Protein AF-A0A840UNA9-F1 (afdb_monomer_lite)

Radius of gyration: 27.73 Å; chains: 1; bounding box: 109×40×44 Å

Foldseek 3Di:
DDDDDDDDDPCDDDPDPDDDDDDFDQQWWADPPPRDTHGHPDQADPVPRDGTDGSVVVVVVVVVQCVLQVPQQDDDDPPDDDDDDDDDDPVVVVVVCVVCRNSSHHDDDDDPDDPDDDD

Secondary structure (DSSP, 8-state):
---------------------TT--TTSEE-TTT--EE-TT--B-TTT-PBPEEHHHHHHHHHHHTHHHHSPPPPPPTTS---------HHHHHHHHHHHHHTT----------S----

pLDDT: mean 72.26, std 17.29, range [36.25, 92.88]

Organism: NCBI:txid1506996

Sequence (119 aa):
MGIFSWFRRKDGPAAGTGPAGDGSDPGLMYCPRCNGEYRAGIVSCATCGIGLISGADWQALRRGGNRRAVRGPAEITAEDTLMSLRRGQLKDIKYLKKLLAAEGIPSIIGGEGASSRTG

Structure (mmCIF, N/CA/C/O backbone):
data_AF-A0A840UNA9-F1
#
_entry.id   AF-A0A840UNA9-F1
#
loop_
_atom_site.group_PDB
_atom_site.id
_atom_site.type_symbol
_atom_site.label_atom_id
_atom_site.label_alt_id
_atom_site.label_comp_id
_atom_site.label_asym_id
_atom_site.label_entity_id
_atom_site.label_seq_id
_atom_site.pdbx_PDB_ins_code
_atom_site.Cartn_x
_atom_site.Cartn_y
_atom_site.Cartn_z
_atom_site.occupancy
_atom_site.B_iso_or_equiv
_atom_site.auth_seq_id
_atom_site.auth_comp_id
_atom_site.auth_asym_id
_atom_site.auth_atom_id
_atom_site.pdbx_PDB_model_num
ATOM 1 N N . MET A 1 1 ? -72.734 20.907 17.709 1.00 36.25 1 MET A N 1
ATOM 2 C CA . MET A 1 1 ? -72.215 19.567 18.076 1.00 36.25 1 MET A CA 1
ATOM 3 C C . MET A 1 1 ? -71.219 19.145 17.002 1.00 36.25 1 MET A C 1
ATOM 5 O O . MET A 1 1 ? -71.537 19.366 15.851 1.00 36.25 1 MET A O 1
ATOM 9 N N . GLY A 1 2 ? -70.033 18.585 17.206 1.00 42.88 2 GLY A N 1
ATOM 10 C CA . GLY A 1 2 ? -69.316 18.078 18.366 1.00 42.88 2 GLY A CA 1
ATOM 11 C C . GLY A 1 2 ? -68.110 17.289 17.814 1.00 42.88 2 GLY A C 1
ATOM 12 O O . GLY A 1 2 ? -68.314 16.289 17.150 1.00 42.88 2 GLY A O 1
ATOM 13 N N . ILE A 1 3 ? -66.902 17.833 18.004 1.00 54.44 3 ILE A N 1
ATOM 14 C CA . ILE A 1 3 ? -65.631 17.206 18.435 1.00 54.44 3 ILE A CA 1
ATOM 15 C C . ILE A 1 3 ? -65.214 15.750 18.075 1.00 54.44 3 ILE A C 1
ATOM 17 O O . ILE A 1 3 ? -65.976 14.801 18.195 1.00 54.44 3 ILE A O 1
ATOM 21 N N . PHE A 1 4 ? -63.881 15.646 17.889 1.00 42.38 4 PHE A N 1
ATOM 22 C CA . PHE A 1 4 ? -62.936 14.506 17.968 1.00 42.38 4 PHE A CA 1
ATOM 23 C C . PHE A 1 4 ? -62.661 13.734 16.663 1.00 42.38 4 PHE A C 1
ATOM 25 O O . PHE A 1 4 ? -63.465 12.946 16.195 1.00 42.38 4 PHE A O 1
ATOM 32 N N . SER A 1 5 ? -61.575 14.074 15.951 1.00 52.97 5 SER A N 1
ATOM 33 C CA . SER A 1 5 ? -60.176 13.639 16.175 1.00 52.97 5 SER A CA 1
ATOM 34 C C . SER A 1 5 ? -59.969 12.191 15.751 1.00 52.97 5 SER A C 1
ATOM 36 O O . SER A 1 5 ? -60.574 11.324 16.357 1.00 52.97 5 SER A O 1
ATOM 38 N N . TRP A 1 6 ? -59.110 11.959 14.745 1.00 62.34 6 TRP A N 1
ATOM 39 C CA . TRP A 1 6 ? -58.245 10.775 14.595 1.00 62.34 6 TRP A CA 1
ATOM 40 C C . TRP A 1 6 ? -57.491 10.819 13.252 1.00 62.34 6 TRP A C 1
ATOM 42 O O . TRP A 1 6 ? -57.790 10.073 12.330 1.00 62.34 6 TRP A O 1
ATOM 52 N N . PHE A 1 7 ? -56.467 11.669 13.118 1.00 53.38 7 PHE A N 1
ATOM 53 C CA . PHE A 1 7 ? -55.359 11.318 12.217 1.00 53.38 7 PHE A CA 1
ATOM 54 C C . PHE A 1 7 ? -54.030 11.925 12.675 1.00 53.38 7 PHE A C 1
ATOM 56 O O . PHE A 1 7 ? -53.505 12.895 12.143 1.00 53.38 7 PHE A O 1
ATOM 63 N N . ARG A 1 8 ? -53.540 11.332 13.765 1.00 58.66 8 ARG A N 1
ATOM 64 C CA . ARG A 1 8 ? -52.168 10.843 13.935 1.00 58.66 8 ARG A CA 1
ATOM 65 C C . ARG A 1 8 ? -51.073 11.663 13.238 1.00 58.66 8 ARG A C 1
ATOM 67 O O . ARG A 1 8 ? -50.650 11.377 12.121 1.00 58.66 8 ARG A O 1
ATOM 74 N N . ARG A 1 9 ? -50.546 12.611 14.013 1.00 57.75 9 ARG A N 1
ATOM 75 C CA . ARG A 1 9 ? -49.213 13.203 13.871 1.00 57.75 9 ARG A CA 1
ATOM 76 C C . ARG A 1 9 ? -48.185 12.070 13.722 1.00 57.75 9 ARG A C 1
ATOM 78 O O . ARG A 1 9 ? -48.044 11.244 14.622 1.00 57.75 9 ARG A O 1
ATOM 85 N N . LYS A 1 10 ? -47.529 11.978 12.564 1.00 51.66 10 LYS A N 1
ATOM 86 C CA . LYS A 1 10 ? -46.345 11.135 12.367 1.00 51.66 10 LYS A CA 1
ATOM 87 C C . LYS A 1 10 ? -45.143 12.065 12.401 1.00 51.66 10 LYS A C 1
ATOM 89 O O . LYS A 1 10 ? -44.679 12.516 11.360 1.00 51.66 10 LYS A O 1
ATOM 94 N N . ASP A 1 11 ? -44.688 12.363 13.612 1.00 57.25 11 ASP A N 1
ATOM 95 C CA . ASP A 1 11 ? -43.376 12.950 13.853 1.00 57.25 11 ASP A CA 1
ATOM 96 C C . ASP A 1 11 ? -42.330 11.909 13.414 1.00 57.25 11 ASP A C 1
ATOM 98 O O . ASP A 1 11 ? -41.940 11.015 14.164 1.00 57.25 11 ASP A O 1
ATOM 102 N N . GLY A 1 12 ? -41.972 11.937 12.129 1.00 50.41 12 GLY A N 1
ATOM 103 C CA . GLY A 1 12 ? -40.805 11.230 11.617 1.00 50.41 12 GLY A CA 1
ATOM 104 C C . GLY A 1 12 ? -39.554 11.983 12.069 1.00 50.41 12 GLY A C 1
ATOM 105 O O . GLY A 1 12 ? -39.529 13.209 11.938 1.00 50.41 12 GLY A O 1
ATOM 106 N N . PRO A 1 13 ? -38.533 11.304 12.620 1.00 48.44 13 PRO A N 1
ATOM 107 C CA . PRO A 1 13 ? -37.342 11.983 13.094 1.00 48.44 13 PRO A CA 1
ATOM 108 C C . PRO A 1 13 ? -36.642 12.643 11.909 1.00 48.44 13 PRO A C 1
ATOM 110 O O . PRO A 1 13 ? -36.424 12.018 10.869 1.00 48.44 13 PRO A O 1
ATOM 113 N N . ALA A 1 14 ? -36.328 13.924 12.091 1.00 44.94 14 ALA A N 1
ATOM 114 C CA . ALA A 1 14 ? -35.529 14.726 11.189 1.00 44.94 14 ALA A CA 1
ATOM 115 C C . ALA A 1 14 ? -34.271 13.948 10.786 1.00 44.94 14 ALA A C 1
ATOM 117 O O . ALA A 1 14 ? -33.423 13.636 11.625 1.00 44.94 14 ALA A O 1
ATOM 118 N N . ALA A 1 15 ? -34.165 13.625 9.496 1.00 43.81 15 ALA A N 1
ATOM 119 C CA . ALA A 1 15 ? -32.904 13.236 8.896 1.00 43.81 15 ALA A CA 1
ATOM 120 C C . ALA A 1 15 ? -31.956 14.424 9.081 1.00 43.81 15 ALA A C 1
ATOM 122 O O . ALA A 1 15 ? -32.130 15.473 8.462 1.00 43.81 15 ALA A O 1
ATOM 123 N N . GLY A 1 16 ? -31.031 14.275 10.028 1.00 41.91 16 GLY A N 1
ATOM 124 C CA . GLY A 1 16 ? -30.050 15.287 10.364 1.00 41.91 16 GLY A CA 1
ATOM 125 C C . GLY A 1 16 ? -29.290 15.712 9.117 1.00 41.91 16 GLY A C 1
ATOM 126 O O . GLY A 1 16 ? -28.633 14.908 8.461 1.00 41.91 16 GLY A O 1
ATOM 127 N N . THR A 1 17 ? -29.378 16.998 8.810 1.00 46.44 17 THR A N 1
ATOM 128 C CA . THR A 1 17 ? -28.434 17.707 7.957 1.00 46.44 17 THR A CA 1
ATOM 129 C C . THR A 1 17 ? -27.089 17.756 8.683 1.00 46.44 17 THR A C 1
ATOM 131 O O . THR A 1 17 ? -26.813 18.692 9.432 1.00 46.44 17 THR A O 1
ATOM 134 N N . GLY A 1 18 ? -26.279 16.710 8.517 1.00 45.31 18 GLY A N 1
ATOM 135 C CA . GLY A 1 18 ? -24.850 16.739 8.822 1.00 45.31 18 GLY A CA 1
ATOM 136 C C . GLY A 1 18 ? -24.078 17.340 7.641 1.00 45.31 18 GLY A C 1
ATOM 137 O O . GLY A 1 18 ? -24.466 17.111 6.492 1.00 45.31 18 GLY A O 1
ATOM 138 N N . PRO A 1 19 ? -23.024 18.138 7.880 1.00 43.88 19 PRO A N 1
ATOM 139 C CA . PRO A 1 19 ? -22.279 18.785 6.811 1.00 43.88 19 PRO A CA 1
ATOM 140 C C . PRO A 1 19 ? -21.506 17.749 5.989 1.00 43.88 19 PRO A C 1
ATOM 142 O O . PRO A 1 19 ? -20.957 16.784 6.518 1.00 43.88 19 PRO A O 1
ATOM 145 N N . ALA A 1 20 ? -21.468 17.979 4.679 1.00 49.56 20 ALA A N 1
ATOM 146 C CA . ALA A 1 20 ? -20.682 17.224 3.720 1.00 49.56 20 ALA A CA 1
ATOM 147 C C . ALA A 1 20 ? -19.194 17.222 4.118 1.00 49.56 20 ALA A C 1
ATOM 149 O O . ALA A 1 20 ? -18.515 18.241 4.019 1.00 49.56 20 ALA A O 1
ATOM 150 N N . GLY A 1 21 ? -18.697 16.070 4.561 1.00 49.50 21 GLY A N 1
ATOM 151 C CA . GLY A 1 21 ? -17.278 15.808 4.767 1.00 49.50 21 GLY A CA 1
ATOM 152 C C . GLY A 1 21 ? -16.986 14.373 4.359 1.00 49.50 21 GLY A C 1
ATOM 153 O O . GLY A 1 21 ? -17.359 13.454 5.075 1.00 49.50 21 GLY A O 1
ATOM 154 N N . ASP A 1 22 ? -16.407 14.188 3.174 1.00 52.72 22 ASP A N 1
ATOM 155 C CA . ASP A 1 22 ? -15.723 12.981 2.688 1.00 52.72 22 ASP A CA 1
ATOM 156 C C . ASP A 1 22 ? -16.203 11.619 3.251 1.00 52.72 22 ASP A C 1
ATOM 158 O O . ASP A 1 22 ? -15.430 10.813 3.761 1.00 52.72 22 ASP A O 1
ATOM 162 N N . GLY A 1 23 ? -17.507 11.354 3.122 1.00 56.56 23 GLY A N 1
ATOM 163 C CA . GLY A 1 23 ? -18.107 10.044 2.837 1.00 56.56 23 GLY A CA 1
ATOM 164 C C . GLY A 1 23 ? -17.927 8.868 3.807 1.00 56.56 23 GLY A C 1
ATOM 165 O O . GLY A 1 23 ? -18.206 7.743 3.398 1.00 56.56 23 GLY A O 1
ATOM 166 N N . SER A 1 24 ? -17.460 9.034 5.044 1.00 61.38 24 SER A N 1
ATOM 167 C CA . SER A 1 24 ? -17.470 7.933 6.027 1.00 61.38 24 SER A CA 1
ATOM 168 C C . SER A 1 24 ? -17.654 8.462 7.446 1.00 61.38 24 SER A C 1
ATOM 170 O O . SER A 1 24 ? -16.764 9.123 7.978 1.00 61.38 24 SER A O 1
ATOM 172 N N . ASP A 1 25 ? -18.792 8.147 8.068 1.00 72.06 25 ASP A N 1
ATOM 173 C CA . ASP A 1 25 ? -19.077 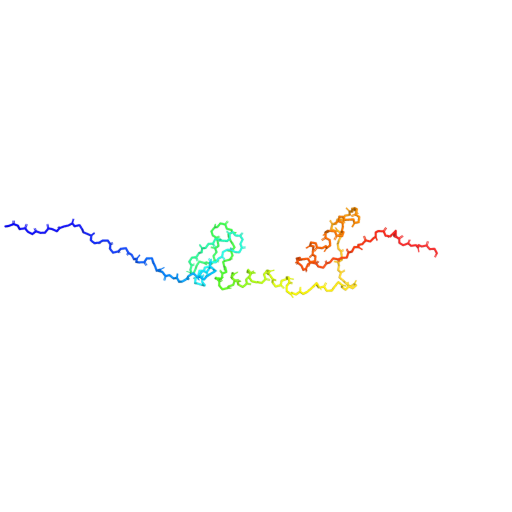8.496 9.460 1.00 72.06 25 ASP A CA 1
ATOM 174 C C . ASP A 1 25 ? -18.115 7.751 10.412 1.00 72.06 25 ASP A C 1
ATOM 176 O O . ASP A 1 25 ? -18.002 6.520 10.321 1.00 72.06 25 ASP A O 1
ATOM 180 N N . PRO A 1 26 ? -17.398 8.461 11.305 1.00 67.00 26 PRO A N 1
ATOM 181 C CA . PRO A 1 26 ? -16.415 7.861 12.208 1.00 67.00 26 PRO A CA 1
ATOM 182 C C . PRO A 1 26 ? -17.044 6.974 13.293 1.00 67.00 26 PRO A C 1
ATOM 184 O O . PRO A 1 26 ? -16.328 6.183 13.906 1.00 67.00 26 PRO A O 1
ATOM 187 N N . GLY A 1 27 ? -18.355 7.081 13.527 1.00 75.38 27 GLY A N 1
ATOM 188 C CA . GLY A 1 27 ? -19.110 6.251 14.464 1.00 75.38 27 GLY A CA 1
ATOM 189 C C . GLY A 1 27 ? -19.593 4.923 13.875 1.00 75.38 27 GLY A C 1
ATOM 190 O O . GLY A 1 27 ? -20.194 4.127 14.595 1.00 75.38 27 GLY A O 1
ATOM 191 N N . LEU A 1 28 ? -19.345 4.657 12.591 1.00 84.56 28 LEU A N 1
ATOM 192 C CA . LEU A 1 28 ? -19.691 3.395 11.938 1.00 84.56 28 LEU A CA 1
ATOM 193 C C . LEU A 1 28 ? -18.494 2.439 11.866 1.00 84.56 28 LEU A C 1
ATOM 195 O O . LEU A 1 28 ? -17.330 2.831 11.957 1.00 84.56 28 LEU A O 1
ATOM 199 N N . MET A 1 29 ? -18.810 1.161 11.689 1.00 86.38 29 MET A N 1
ATOM 200 C CA . MET A 1 29 ? -17.859 0.082 11.458 1.00 86.38 29 MET A CA 1
ATOM 201 C C . MET A 1 29 ? -17.890 -0.293 9.973 1.00 86.38 29 MET A C 1
ATOM 203 O O . MET A 1 29 ? -18.959 -0.374 9.371 1.00 86.38 29 MET A O 1
ATOM 207 N N . TYR A 1 30 ? -16.732 -0.543 9.374 1.00 88.94 30 TYR A N 1
ATOM 208 C CA . TYR A 1 30 ? -16.588 -0.803 7.944 1.00 88.94 30 TYR A CA 1
ATOM 209 C C . TYR A 1 30 ? -15.908 -2.144 7.707 1.00 88.94 30 TYR A C 1
ATOM 211 O O . TYR A 1 30 ? -14.975 -2.534 8.414 1.00 88.94 30 TYR A O 1
ATOM 219 N N . CYS A 1 31 ? -16.365 -2.865 6.686 1.00 89.06 31 CYS A N 1
ATOM 220 C CA . CYS A 1 31 ? -15.693 -4.081 6.249 1.00 89.06 31 CYS A CA 1
ATOM 221 C C . CYS A 1 31 ? -14.565 -3.739 5.266 1.00 89.06 31 CYS A C 1
ATOM 223 O O . CYS A 1 31 ? -14.856 -3.193 4.200 1.00 89.06 31 CYS A O 1
ATOM 225 N N . PRO A 1 32 ? -13.310 -4.150 5.527 1.00 85.94 32 PRO A N 1
ATOM 226 C CA . PRO A 1 32 ? -12.191 -3.798 4.659 1.00 85.94 32 PRO A CA 1
ATOM 227 C C . PRO A 1 32 ? -12.171 -4.525 3.307 1.00 85.94 32 PRO A C 1
ATOM 229 O O . PRO A 1 32 ? -11.339 -4.217 2.460 1.00 85.94 32 PRO A O 1
ATOM 232 N N . ARG A 1 33 ? -13.059 -5.506 3.103 1.00 84.56 33 ARG A N 1
ATOM 233 C CA . ARG A 1 33 ? -13.099 -6.334 1.890 1.00 84.56 33 ARG A CA 1
ATOM 234 C C . ARG A 1 33 ? -14.257 -5.993 0.959 1.00 84.56 33 ARG A C 1
ATOM 236 O O . ARG A 1 33 ? -14.065 -5.965 -0.248 1.00 84.56 33 ARG A O 1
ATOM 243 N N . CYS A 1 34 ? -15.452 -5.785 1.511 1.00 86.56 34 CYS A N 1
ATOM 244 C CA . CYS A 1 34 ? -16.660 -5.507 0.728 1.00 86.56 34 CYS A CA 1
ATOM 245 C C . CYS A 1 34 ? -17.160 -4.066 0.863 1.00 86.56 34 CYS A C 1
ATOM 247 O O . CYS A 1 34 ? -18.208 -3.747 0.314 1.00 86.56 34 CYS A O 1
ATOM 249 N N . ASN A 1 35 ? -16.459 -3.226 1.632 1.00 82.06 35 ASN A N 1
ATOM 250 C CA . ASN A 1 35 ? -16.834 -1.843 1.936 1.00 82.06 35 ASN A CA 1
ATOM 251 C C . ASN A 1 35 ? -18.231 -1.696 2.567 1.00 82.06 35 ASN A C 1
ATOM 253 O O . ASN A 1 35 ? -18.836 -0.634 2.484 1.00 82.06 35 ASN A O 1
ATOM 257 N N . GLY A 1 36 ? -18.753 -2.758 3.188 1.00 84.19 36 GLY A N 1
ATOM 258 C CA . GLY A 1 36 ? -20.051 -2.722 3.859 1.00 84.19 36 GLY A CA 1
ATOM 259 C C . GLY A 1 36 ? -20.011 -1.835 5.101 1.00 84.19 36 GLY A C 1
ATOM 260 O O . GLY A 1 36 ? -19.026 -1.869 5.842 1.00 84.19 36 GLY A O 1
ATOM 261 N N . GLU A 1 37 ? -21.089 -1.085 5.318 1.00 88.25 37 GLU A N 1
ATOM 262 C CA . GLU A 1 37 ? -21.258 -0.138 6.420 1.00 88.25 37 GLU A CA 1
ATOM 263 C C . GLU A 1 37 ? -22.129 -0.756 7.514 1.00 88.25 37 GLU A C 1
ATOM 265 O O . GLU A 1 37 ? -23.207 -1.296 7.256 1.00 88.25 37 GLU A O 1
ATOM 270 N N . TYR A 1 38 ? -21.657 -0.678 8.751 1.00 86.94 38 TYR A N 1
ATOM 271 C CA . TYR A 1 38 ? -22.272 -1.317 9.903 1.00 86.94 38 TYR A CA 1
ATOM 272 C C . TYR A 1 38 ? -22.378 -0.334 11.063 1.00 86.94 38 TYR A C 1
ATOM 274 O O . TYR A 1 38 ? -21.544 0.553 11.239 1.00 86.94 38 TYR A O 1
ATOM 282 N N . ARG A 1 39 ? -23.404 -0.511 11.897 1.00 85.31 39 ARG A N 1
ATOM 283 C CA . ARG A 1 39 ? -23.559 0.273 13.127 1.00 85.31 39 ARG A CA 1
ATOM 284 C C . ARG A 1 39 ? -22.456 -0.053 14.137 1.00 85.31 39 ARG A C 1
ATOM 286 O O . ARG A 1 39 ? -21.943 -1.173 14.169 1.00 85.31 39 ARG A O 1
ATOM 293 N N . ALA A 1 40 ? -22.157 0.920 14.997 1.00 79.50 40 ALA A N 1
ATOM 294 C CA . ALA A 1 40 ? -21.285 0.740 16.153 1.00 79.50 40 ALA A CA 1
ATOM 295 C C . ALA A 1 40 ? -21.693 -0.500 16.968 1.00 79.50 40 ALA A C 1
ATOM 297 O O . ALA A 1 40 ? -22.872 -0.695 17.267 1.00 79.50 40 ALA A O 1
ATOM 298 N N . GLY A 1 41 ? -20.713 -1.337 17.314 1.00 79.50 41 GLY A N 1
ATOM 299 C CA . GLY A 1 41 ? -20.910 -2.558 18.104 1.00 79.50 41 GLY A CA 1
ATOM 300 C C . GLY A 1 41 ? -21.039 -3.848 17.291 1.00 79.50 41 GLY A C 1
ATOM 301 O O . GLY A 1 41 ? -20.929 -4.929 17.864 1.00 79.50 41 GLY A O 1
ATOM 302 N N . ILE A 1 42 ? -21.204 -3.774 15.966 1.00 84.25 42 ILE A N 1
ATOM 303 C CA . ILE A 1 42 ? -21.071 -4.959 15.111 1.00 84.25 42 ILE A CA 1
ATOM 304 C C . ILE A 1 42 ? -19.577 -5.227 14.907 1.00 84.25 42 ILE A C 1
ATOM 306 O O . ILE A 1 42 ? -18.830 -4.341 14.497 1.00 84.25 42 ILE A O 1
ATOM 310 N N . VAL A 1 43 ? -19.144 -6.451 15.211 1.00 85.88 43 VAL A N 1
ATOM 311 C CA . VAL A 1 43 ? -17.719 -6.826 15.223 1.00 85.88 43 VAL A CA 1
ATOM 312 C C . VAL A 1 43 ? -17.307 -7.579 13.956 1.00 85.88 43 VAL A C 1
ATOM 314 O O . VAL A 1 43 ? -16.132 -7.587 13.603 1.00 85.88 43 VAL A O 1
ATOM 317 N N . SER A 1 44 ? -18.258 -8.194 13.247 1.00 89.50 44 SER A N 1
ATOM 318 C CA . SER A 1 44 ? -18.003 -9.046 12.083 1.00 89.50 44 SER A CA 1
ATOM 319 C C . SER A 1 44 ? -18.908 -8.715 10.895 1.00 89.50 44 SER A C 1
ATOM 321 O O . SER A 1 44 ? -20.081 -8.371 11.039 1.00 89.50 44 SER A O 1
ATOM 323 N N . CYS A 1 45 ? -18.348 -8.822 9.691 1.00 89.62 45 CYS A N 1
ATOM 324 C CA . CYS A 1 45 ? -19.077 -8.632 8.441 1.00 89.62 45 CYS A CA 1
ATOM 325 C C . CYS A 1 45 ? -19.984 -9.836 8.158 1.00 89.62 45 CYS A C 1
ATOM 327 O O . CYS A 1 45 ? -19.488 -10.958 8.065 1.00 89.62 45 CYS A O 1
ATOM 329 N N . ALA A 1 46 ? -21.279 -9.611 7.924 1.00 86.81 46 ALA A N 1
ATOM 330 C CA . ALA A 1 46 ? -22.228 -10.685 7.611 1.00 86.81 46 ALA A CA 1
ATOM 331 C C . ALA A 1 46 ? -21.927 -11.385 6.270 1.00 86.81 46 ALA A C 1
ATOM 333 O O . ALA A 1 46 ? -22.208 -12.567 6.109 1.00 86.81 46 ALA A O 1
ATOM 334 N N . THR A 1 47 ? -21.320 -10.668 5.318 1.00 88.06 47 THR A N 1
ATOM 335 C CA . THR A 1 47 ? -20.996 -11.197 3.983 1.00 88.06 47 THR A CA 1
ATOM 336 C C . THR A 1 47 ? -19.622 -11.861 3.930 1.00 88.06 47 THR A C 1
ATOM 338 O O . THR A 1 47 ? -19.440 -12.876 3.268 1.00 88.06 47 THR A O 1
ATOM 341 N N . CYS A 1 48 ? -18.621 -11.265 4.582 1.00 88.75 48 CYS A N 1
ATOM 342 C CA . CYS A 1 48 ? -17.229 -11.710 4.476 1.00 88.75 48 CYS A CA 1
ATOM 343 C C . CYS A 1 48 ? -16.750 -12.533 5.674 1.00 88.75 48 CYS A C 1
ATOM 345 O O . CYS A 1 48 ? -15.700 -13.158 5.568 1.00 88.75 48 CYS A O 1
ATOM 347 N N . GLY A 1 49 ? -17.445 -12.480 6.813 1.00 87.50 49 GLY A N 1
ATOM 348 C CA . GLY A 1 49 ? -17.042 -13.152 8.051 1.00 87.50 49 GLY A CA 1
ATOM 349 C C . GLY A 1 49 ? -15.792 -12.577 8.729 1.00 87.50 49 GLY A C 1
ATOM 350 O O . GLY A 1 49 ? -15.313 -13.149 9.700 1.00 87.50 49 GLY A O 1
ATOM 351 N N . ILE A 1 50 ? -15.245 -11.462 8.237 1.00 87.19 50 ILE A N 1
ATOM 352 C CA . ILE A 1 50 ? -14.037 -10.833 8.792 1.00 87.19 50 ILE A CA 1
ATOM 353 C C . ILE A 1 50 ? -14.377 -9.748 9.815 1.00 87.19 50 ILE A C 1
ATOM 355 O O . ILE A 1 50 ? -15.471 -9.178 9.777 1.00 87.19 50 ILE A O 1
ATOM 359 N N . GLY A 1 51 ? -13.413 -9.443 10.687 1.00 89.56 51 GLY A N 1
ATOM 360 C CA . GLY A 1 51 ? -13.506 -8.352 11.654 1.00 89.56 51 GLY A CA 1
ATOM 361 C C . GLY A 1 51 ? -13.735 -7.000 10.976 1.00 89.56 51 GLY A C 1
ATOM 362 O O . GLY A 1 51 ? -13.083 -6.677 9.978 1.00 89.56 51 GLY A O 1
ATOM 363 N N . LEU A 1 52 ? -14.686 -6.233 11.501 1.00 89.81 52 LEU A N 1
ATOM 364 C CA . LEU A 1 52 ? -14.953 -4.869 11.060 1.00 89.81 52 LEU A CA 1
ATOM 365 C C . LEU A 1 52 ? -13.979 -3.898 11.731 1.00 89.81 52 LEU A C 1
ATOM 367 O O . LEU A 1 52 ? -13.573 -4.101 12.874 1.00 89.81 52 LEU A O 1
ATOM 371 N N . ILE A 1 53 ? -13.628 -2.836 11.017 1.00 89.00 53 ILE A N 1
ATOM 372 C CA . ILE A 1 53 ? -12.741 -1.773 11.502 1.00 89.00 53 ILE A CA 1
ATOM 373 C C . ILE A 1 53 ? -13.527 -0.482 11.698 1.00 89.00 53 ILE A C 1
ATOM 375 O O . ILE A 1 53 ? -14.569 -0.292 11.072 1.00 89.00 53 ILE A O 1
ATOM 379 N N . SER A 1 54 ? -13.053 0.407 12.567 1.00 88.62 54 SER A N 1
ATOM 380 C CA . SER A 1 54 ? -13.738 1.678 12.812 1.00 88.62 54 SER A CA 1
ATOM 381 C C . SER A 1 54 ? -13.698 2.590 11.580 1.00 88.62 54 SER A C 1
ATOM 383 O O . SER A 1 54 ? -12.827 2.455 10.717 1.00 88.62 54 SER A O 1
ATOM 385 N N . GLY A 1 55 ? -14.608 3.563 11.499 1.00 83.00 55 GLY A N 1
ATOM 386 C CA . GLY A 1 55 ? -14.572 4.585 10.451 1.00 83.00 55 GLY A CA 1
ATOM 387 C C . GLY A 1 55 ? -13.272 5.388 10.437 1.00 83.00 55 GLY A C 1
ATOM 388 O O . GLY A 1 55 ? -12.761 5.709 9.365 1.00 83.00 55 GLY A O 1
ATOM 389 N N . ALA A 1 56 ? -12.682 5.640 11.607 1.00 80.81 56 ALA A N 1
ATOM 390 C CA . ALA A 1 56 ? -11.375 6.281 11.715 1.00 80.81 56 ALA A CA 1
ATOM 391 C C . ALA A 1 56 ? -10.262 5.416 11.096 1.00 80.81 56 ALA A C 1
ATOM 393 O O . ALA A 1 56 ? -9.470 5.918 10.295 1.00 80.81 56 ALA A O 1
ATOM 394 N N . ASP A 1 57 ? -10.242 4.114 11.395 1.00 83.12 57 ASP A N 1
ATOM 395 C CA . ASP A 1 57 ? -9.278 3.172 10.812 1.00 83.12 57 ASP A CA 1
ATOM 396 C C . ASP A 1 57 ? -9.497 3.005 9.309 1.00 83.12 57 ASP A C 1
ATOM 398 O O . ASP A 1 57 ? -8.539 2.923 8.545 1.00 83.12 57 ASP A O 1
ATOM 402 N N . TRP A 1 58 ? -10.751 3.010 8.858 1.00 82.69 58 TRP A N 1
ATOM 403 C CA . TRP A 1 58 ? -11.107 2.939 7.445 1.00 82.69 58 TRP A CA 1
ATOM 404 C C . TRP A 1 58 ? -10.601 4.151 6.664 1.00 82.69 58 TRP A C 1
ATOM 406 O O . TRP A 1 58 ? -9.957 4.008 5.619 1.00 82.69 58 TRP A O 1
ATOM 416 N N . GLN A 1 59 ? -10.819 5.352 7.200 1.00 78.75 59 GLN A N 1
ATOM 417 C CA . GLN A 1 59 ? -10.258 6.577 6.638 1.00 78.75 59 GLN A CA 1
ATOM 418 C C . GLN A 1 59 ? -8.725 6.546 6.666 1.00 78.75 59 GLN A C 1
ATOM 420 O O . GLN A 1 59 ? -8.089 6.926 5.681 1.00 78.75 59 GLN A O 1
ATOM 425 N N . ALA A 1 60 ? -8.116 6.061 7.751 1.00 76.75 60 ALA A N 1
ATOM 426 C CA . ALA A 1 60 ? -6.668 5.917 7.858 1.00 76.75 60 ALA A CA 1
ATOM 427 C C . ALA A 1 60 ? -6.106 4.909 6.843 1.00 76.75 60 ALA A C 1
ATOM 429 O O . ALA A 1 60 ? -5.062 5.180 6.253 1.00 76.75 60 ALA A O 1
ATOM 430 N N . LEU A 1 61 ? -6.802 3.802 6.574 1.00 75.31 61 LEU A N 1
ATOM 431 C CA . LEU A 1 61 ? -6.421 2.797 5.579 1.00 75.31 61 LEU A CA 1
ATOM 432 C C . LEU A 1 61 ? -6.472 3.382 4.162 1.00 75.31 61 LEU A C 1
ATOM 434 O O . LEU A 1 61 ? -5.529 3.228 3.387 1.00 75.31 61 LEU A O 1
ATOM 438 N N . ARG A 1 62 ? -7.538 4.125 3.841 1.00 73.75 62 ARG A N 1
ATOM 439 C CA . ARG A 1 62 ? -7.697 4.791 2.535 1.00 73.75 62 ARG A CA 1
ATOM 440 C C . ARG A 1 62 ? -6.680 5.915 2.338 1.00 73.75 62 ARG A C 1
ATOM 442 O O . ARG A 1 62 ? -6.116 6.048 1.256 1.00 73.75 62 ARG A O 1
ATOM 449 N N . ARG A 1 63 ? -6.375 6.675 3.393 1.00 66.69 63 ARG A N 1
ATOM 450 C CA . ARG A 1 63 ? -5.292 7.676 3.392 1.00 66.69 63 ARG A CA 1
ATOM 451 C C . ARG A 1 63 ? -3.906 7.018 3.340 1.00 66.69 63 ARG A C 1
ATOM 453 O O . ARG A 1 63 ? -2.994 7.556 2.722 1.00 66.69 63 ARG A O 1
ATOM 460 N N . GLY A 1 64 ? -3.74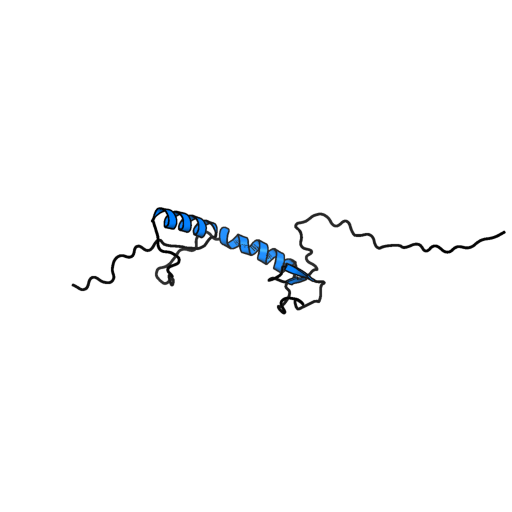5 5.856 3.970 1.00 58.50 64 GLY A N 1
ATOM 461 C CA . GLY A 1 64 ? -2.509 5.078 4.056 1.00 58.50 64 GLY A CA 1
ATOM 462 C C . GLY A 1 64 ? -2.147 4.348 2.765 1.00 58.50 64 GLY A C 1
ATOM 463 O O . GLY A 1 64 ? -0.964 4.266 2.443 1.00 58.50 64 GLY A O 1
ATOM 464 N N . GLY A 1 65 ? -3.135 3.912 1.978 1.00 56.91 65 GLY A N 1
ATOM 465 C CA . GLY A 1 65 ? -2.916 3.382 0.628 1.00 56.91 65 GLY A CA 1
ATOM 466 C C . GLY A 1 65 ? -2.192 4.384 -0.276 1.00 56.91 65 GLY 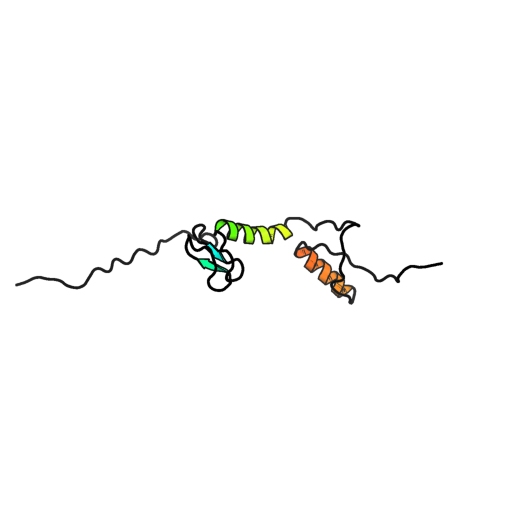A C 1
ATOM 467 O O . GLY A 1 65 ? -1.278 4.012 -1.002 1.00 56.91 65 GLY A O 1
ATOM 468 N N . ASN A 1 66 ? -2.490 5.678 -0.121 1.00 54.09 66 ASN A N 1
ATOM 469 C CA . ASN A 1 66 ? -1.8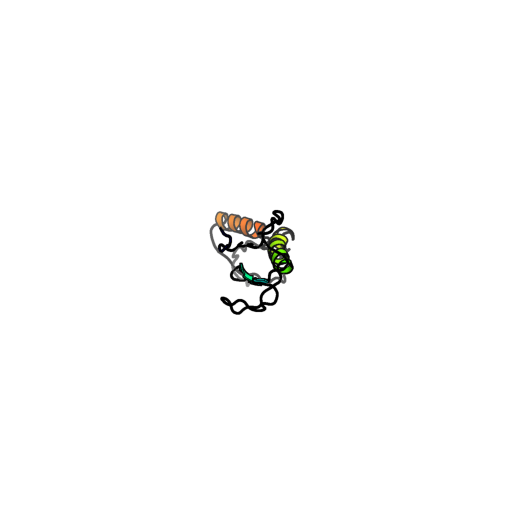10 6.750 -0.849 1.00 54.09 66 ASN A CA 1
ATOM 470 C C . ASN A 1 66 ? -0.427 7.111 -0.261 1.00 54.09 66 ASN A C 1
ATOM 472 O O . ASN A 1 66 ? 0.396 7.739 -0.918 1.00 54.09 66 ASN A O 1
ATOM 476 N N . ARG A 1 67 ? -0.103 6.690 0.973 1.00 50.50 67 ARG A N 1
ATOM 477 C CA . ARG A 1 67 ? 1.230 6.938 1.561 1.00 50.50 67 ARG A CA 1
ATOM 478 C C . ARG A 1 67 ? 2.334 6.094 0.922 1.00 50.50 67 ARG A C 1
ATOM 480 O O . ARG A 1 67 ? 3.498 6.462 1.066 1.00 50.50 67 ARG A O 1
ATOM 487 N N . ARG A 1 68 ? 2.007 5.007 0.208 1.00 51.72 68 ARG A N 1
ATOM 488 C CA . ARG A 1 68 ? 2.992 4.282 -0.621 1.00 51.72 68 ARG A CA 1
ATOM 489 C C . ARG A 1 68 ? 3.484 5.111 -1.806 1.00 51.72 68 ARG A C 1
ATOM 491 O O . ARG A 1 68 ? 4.637 4.957 -2.167 1.00 51.72 68 ARG A O 1
ATOM 498 N N . ALA A 1 69 ? 2.668 6.029 -2.326 1.00 50.44 69 ALA A N 1
ATOM 499 C CA . ALA A 1 69 ? 3.103 7.006 -3.324 1.00 50.44 69 ALA A CA 1
ATOM 500 C C . ALA A 1 69 ? 3.926 8.163 -2.710 1.00 50.44 69 ALA A C 1
ATOM 502 O O . ALA A 1 69 ? 4.707 8.804 -3.404 1.00 50.44 69 ALA A O 1
ATOM 503 N N . VAL A 1 70 ? 3.767 8.435 -1.405 1.00 49.91 70 VAL A N 1
ATOM 504 C CA . VAL A 1 70 ? 4.474 9.518 -0.683 1.00 49.91 70 VAL A CA 1
ATOM 505 C C . VAL A 1 70 ? 5.836 9.072 -0.142 1.00 49.91 70 VAL A C 1
ATOM 507 O O . VAL A 1 70 ? 6.769 9.871 -0.070 1.00 49.91 70 VAL A O 1
ATOM 510 N N . ARG A 1 71 ? 5.982 7.797 0.233 1.00 53.16 71 ARG A N 1
ATOM 511 C CA . ARG A 1 71 ? 7.301 7.190 0.420 1.00 53.16 71 ARG A CA 1
ATOM 512 C C . ARG A 1 71 ? 7.885 7.028 -0.978 1.00 53.16 71 ARG A C 1
ATOM 514 O O . ARG A 1 71 ? 7.399 6.197 -1.731 1.00 53.16 71 ARG A O 1
ATOM 521 N N . GLY A 1 72 ? 8.863 7.858 -1.335 1.00 54.50 72 GLY A N 1
ATOM 522 C CA . GLY A 1 72 ? 9.589 7.735 -2.599 1.00 54.50 72 GLY A CA 1
ATOM 523 C C . GLY A 1 72 ? 10.058 6.295 -2.862 1.00 54.50 72 GLY A C 1
ATOM 524 O O . GLY A 1 72 ? 10.028 5.466 -1.948 1.00 54.50 72 GLY A O 1
ATOM 525 N N . PRO A 1 73 ? 10.470 5.981 -4.102 1.00 56.72 73 PRO A N 1
ATOM 526 C CA . PRO A 1 73 ? 10.794 4.617 -4.508 1.00 56.72 73 PRO A CA 1
ATOM 527 C C . PRO A 1 73 ? 11.732 3.984 -3.480 1.00 56.72 73 PRO A C 1
ATOM 529 O O . PRO A 1 73 ? 12.825 4.498 -3.252 1.00 56.72 73 PRO A O 1
ATOM 532 N N . ALA A 1 74 ? 11.275 2.913 -2.824 1.00 65.38 74 ALA A N 1
ATOM 533 C CA . ALA A 1 74 ? 12.119 2.163 -1.908 1.00 65.38 74 ALA A CA 1
ATOM 534 C C . ALA A 1 74 ? 13.379 1.729 -2.670 1.00 65.38 74 ALA A C 1
ATOM 536 O O . ALA A 1 74 ? 13.293 1.239 -3.798 1.00 65.38 74 ALA A O 1
ATOM 537 N N . GLU A 1 75 ? 14.549 1.995 -2.105 1.00 69.56 75 GLU A N 1
ATOM 538 C CA . GLU A 1 75 ? 15.810 1.659 -2.751 1.00 69.56 75 GLU A CA 1
ATOM 539 C C . GLU A 1 75 ? 15.978 0.137 -2.710 1.00 69.56 75 GLU A C 1
ATOM 541 O O . GLU A 1 75 ? 15.835 -0.463 -1.650 1.00 69.56 75 GLU A O 1
ATOM 546 N N . ILE A 1 76 ? 16.198 -0.487 -3.871 1.00 75.94 76 ILE A N 1
ATOM 547 C CA . ILE A 1 76 ? 16.455 -1.930 -3.954 1.00 75.94 76 ILE A CA 1
ATOM 548 C C . ILE A 1 76 ? 17.897 -2.147 -3.514 1.00 75.94 76 ILE A C 1
ATOM 550 O O . ILE A 1 76 ? 18.808 -1.663 -4.196 1.00 75.94 76 ILE A O 1
ATOM 554 N N . THR A 1 77 ? 18.109 -2.857 -2.411 1.00 77.00 77 THR A N 1
ATOM 555 C CA . THR A 1 77 ? 19.453 -3.237 -1.957 1.00 77.00 77 THR A CA 1
ATOM 556 C C . THR A 1 77 ? 19.876 -4.576 -2.565 1.00 77.00 77 THR A C 1
ATOM 558 O O . THR A 1 77 ? 19.082 -5.278 -3.194 1.00 77.00 77 THR A O 1
ATOM 561 N N . ALA A 1 78 ? 21.156 -4.938 -2.443 1.00 72.56 78 ALA A N 1
ATOM 562 C CA . ALA A 1 78 ? 21.679 -6.176 -3.031 1.00 72.56 78 ALA A CA 1
ATOM 563 C C . ALA A 1 78 ? 21.152 -7.443 -2.330 1.00 72.56 78 ALA A C 1
ATOM 565 O O . ALA A 1 78 ? 21.196 -8.534 -2.895 1.00 72.56 78 ALA A O 1
ATOM 566 N N . GLU A 1 79 ? 20.648 -7.294 -1.109 1.00 76.25 79 GLU A N 1
ATOM 567 C CA . GLU A 1 79 ? 20.094 -8.357 -0.274 1.00 76.25 79 GLU A CA 1
ATOM 568 C C . GLU A 1 79 ? 18.604 -8.601 -0.561 1.00 76.25 79 GLU A C 1
ATOM 570 O O . GLU A 1 79 ? 18.038 -9.602 -0.110 1.00 76.25 79 GLU A O 1
ATOM 575 N N . ASP A 1 80 ? 17.963 -7.708 -1.322 1.00 79.31 80 ASP A N 1
ATOM 576 C CA . ASP A 1 80 ? 16.553 -7.825 -1.658 1.00 79.31 80 ASP A CA 1
ATOM 577 C C . ASP A 1 80 ? 16.309 -8.999 -2.608 1.00 79.31 80 ASP A C 1
ATOM 579 O O . ASP A 1 80 ? 16.931 -9.155 -3.662 1.00 79.31 80 ASP A O 1
ATOM 583 N N . THR A 1 81 ? 15.336 -9.837 -2.252 1.00 83.19 81 THR A N 1
ATOM 584 C CA . THR A 1 81 ? 14.930 -10.957 -3.102 1.00 83.19 81 THR A CA 1
ATOM 585 C C . THR A 1 81 ? 14.171 -10.435 -4.318 1.00 83.19 81 THR A C 1
ATOM 587 O O . THR A 1 81 ? 13.066 -9.902 -4.207 1.00 83.19 81 THR A O 1
ATOM 590 N N . LEU A 1 82 ? 14.751 -10.625 -5.500 1.00 86.38 82 LEU A N 1
ATOM 591 C CA . LEU A 1 82 ? 14.174 -10.183 -6.764 1.00 86.38 82 LEU A CA 1
ATOM 592 C C . LEU A 1 82 ? 13.378 -11.300 -7.439 1.00 86.38 82 LEU A C 1
ATOM 594 O O . LEU A 1 82 ? 13.800 -12.455 -7.479 1.00 86.38 82 LEU A O 1
ATOM 598 N N . MET A 1 83 ? 12.247 -10.936 -8.042 1.00 87.88 83 MET A N 1
ATOM 599 C CA . MET A 1 83 ? 11.439 -11.839 -8.863 1.00 87.88 83 MET A CA 1
ATOM 600 C C . MET A 1 83 ? 11.207 -11.263 -10.261 1.00 87.88 83 MET A C 1
ATOM 602 O O . MET A 1 83 ? 11.061 -10.055 -10.446 1.00 87.88 83 MET A O 1
ATOM 606 N N . SER A 1 84 ? 11.152 -12.143 -11.261 1.00 88.25 84 SER A N 1
ATOM 607 C CA . SER A 1 84 ? 10.865 -11.751 -12.643 1.00 88.25 84 SER A CA 1
ATOM 608 C C . SER A 1 84 ? 9.364 -11.548 -12.847 1.00 88.25 84 SER A C 1
ATOM 610 O O . SER A 1 84 ? 8.607 -12.512 -12.822 1.00 88.25 84 SER A O 1
ATOM 612 N N . LEU A 1 85 ? 8.937 -10.304 -13.092 1.00 87.50 85 LEU A N 1
ATOM 613 C CA . LEU A 1 85 ? 7.527 -9.978 -13.361 1.00 87.50 85 LEU A CA 1
ATOM 614 C C . LEU A 1 85 ? 7.129 -10.213 -14.824 1.00 87.50 85 LEU A C 1
ATOM 616 O O . LEU A 1 85 ? 6.076 -10.781 -15.103 1.00 87.50 85 LEU A O 1
ATOM 620 N N . ARG A 1 86 ? 7.947 -9.743 -15.776 1.00 87.38 86 ARG A N 1
ATOM 621 C CA . ARG A 1 86 ? 7.669 -9.860 -17.215 1.00 87.38 86 ARG A CA 1
ATOM 622 C C . ARG A 1 86 ? 8.946 -9.748 -18.045 1.00 87.38 86 ARG A C 1
ATOM 624 O O . ARG A 1 86 ? 9.795 -8.907 -17.763 1.00 87.38 86 ARG A O 1
ATOM 631 N N . ARG A 1 87 ? 9.032 -10.545 -19.114 1.00 88.81 87 ARG A N 1
ATOM 632 C CA . ARG A 1 87 ? 10.042 -10.431 -20.180 1.00 88.81 87 ARG A CA 1
ATOM 633 C C . ARG A 1 87 ? 9.381 -9.896 -21.449 1.00 88.81 87 ARG A C 1
ATOM 635 O O . ARG A 1 87 ? 8.208 -10.171 -21.698 1.00 88.81 87 ARG A O 1
ATOM 642 N N . GLY A 1 88 ? 10.105 -9.113 -22.239 1.00 88.62 88 GLY A N 1
ATOM 643 C CA . GLY A 1 88 ? 9.547 -8.523 -23.451 1.00 88.62 88 GLY A CA 1
ATOM 644 C C . GLY A 1 88 ? 10.438 -7.458 -24.066 1.00 88.62 88 GLY A C 1
ATOM 645 O O . GLY A 1 88 ? 11.597 -7.292 -23.684 1.00 88.62 88 GLY A O 1
ATOM 646 N N . GLN A 1 89 ? 9.881 -6.724 -25.026 1.00 91.19 89 GLN A N 1
ATOM 647 C CA . GLN A 1 89 ? 10.595 -5.649 -25.702 1.00 91.19 89 GLN A CA 1
ATOM 648 C C . GLN A 1 89 ? 10.948 -4.529 -24.721 1.00 91.19 89 GLN A C 1
ATOM 650 O O . GLN A 1 89 ? 10.164 -4.170 -23.843 1.00 91.19 89 GLN A O 1
ATOM 655 N N . LEU A 1 90 ? 12.112 -3.907 -24.916 1.00 88.38 90 LEU A N 1
ATOM 656 C CA . LEU A 1 90 ? 12.620 -2.879 -24.005 1.00 88.38 90 LEU A CA 1
ATOM 657 C C . LEU A 1 90 ? 11.661 -1.684 -23.849 1.00 88.38 90 LEU A C 1
ATOM 659 O O . LEU A 1 90 ? 11.624 -1.064 -22.788 1.00 88.38 90 LEU A O 1
ATOM 663 N N . LYS A 1 91 ? 10.876 -1.362 -24.886 1.00 91.75 91 LYS A N 1
ATOM 664 C CA . LYS A 1 91 ? 9.846 -0.312 -24.830 1.00 91.75 91 LYS A CA 1
ATOM 665 C C . LYS A 1 91 ? 8.770 -0.639 -23.790 1.00 91.75 91 LYS A C 1
ATOM 667 O O . LYS A 1 91 ? 8.502 0.190 -22.922 1.00 91.75 91 LYS A O 1
ATOM 672 N N . ASP A 1 92 ? 8.241 -1.858 -23.827 1.00 90.31 92 ASP A N 1
ATOM 673 C CA . ASP A 1 92 ? 7.204 -2.327 -22.904 1.00 90.31 92 ASP A CA 1
ATOM 674 C C . ASP A 1 92 ? 7.736 -2.420 -21.475 1.00 90.31 92 ASP A C 1
ATOM 676 O O . ASP A 1 92 ? 7.075 -1.986 -20.536 1.00 90.31 92 ASP A O 1
ATOM 680 N N . ILE A 1 93 ? 8.964 -2.920 -21.305 1.00 92.88 93 ILE A N 1
ATOM 681 C CA . ILE A 1 93 ? 9.604 -3.029 -19.989 1.00 92.88 93 ILE A CA 1
ATOM 682 C C . ILE A 1 93 ? 9.867 -1.643 -19.380 1.00 92.88 93 ILE A C 1
ATOM 684 O O . ILE A 1 93 ? 9.636 -1.434 -18.188 1.00 92.88 93 ILE A O 1
ATOM 688 N N . LYS A 1 94 ? 10.278 -0.655 -20.188 1.00 91.62 94 LYS A N 1
ATOM 689 C CA . LYS A 1 94 ? 10.414 0.742 -19.739 1.00 91.62 94 LYS A CA 1
ATOM 690 C C . LYS A 1 94 ? 9.070 1.358 -19.357 1.00 91.62 94 LYS A C 1
ATOM 692 O O . LYS A 1 94 ? 9.012 2.106 -18.382 1.00 91.62 94 LYS A O 1
ATOM 697 N N . TYR A 1 95 ? 8.011 1.067 -20.110 1.00 92.75 95 TYR A N 1
ATOM 698 C CA . TYR A 1 95 ? 6.660 1.525 -19.785 1.00 92.75 95 TYR A CA 1
ATOM 699 C C . TYR A 1 95 ? 6.173 0.926 -18.458 1.00 92.75 95 TYR A C 1
ATOM 701 O O . TYR A 1 95 ? 5.756 1.665 -17.568 1.00 92.75 95 TYR A O 1
ATOM 709 N N . LEU A 1 96 ? 6.345 -0.383 -18.270 1.00 90.81 96 LEU A N 1
ATOM 710 C CA . LEU A 1 96 ? 6.045 -1.076 -17.015 1.00 90.81 96 LEU A CA 1
ATOM 711 C C . LEU A 1 96 ? 6.828 -0.517 -15.827 1.00 90.81 96 LEU A C 1
ATOM 713 O O . LEU A 1 96 ? 6.231 -0.260 -14.788 1.00 90.81 96 LEU A O 1
ATOM 717 N N . LYS A 1 97 ? 8.132 -0.253 -15.981 1.00 89.75 97 LYS A N 1
ATOM 718 C CA . LYS A 1 97 ? 8.937 0.378 -14.923 1.00 89.75 97 LYS A CA 1
ATOM 719 C C . LYS A 1 97 ? 8.343 1.720 -14.480 1.00 89.75 97 LYS A C 1
ATOM 721 O O . LYS A 1 97 ? 8.321 2.006 -13.288 1.00 89.75 97 LYS A O 1
ATOM 726 N N . LYS A 1 98 ? 7.848 2.536 -15.420 1.00 89.38 98 LYS A N 1
ATOM 727 C CA . LYS A 1 98 ? 7.199 3.818 -15.097 1.00 89.38 98 LYS A CA 1
ATOM 728 C C . LYS A 1 98 ? 5.892 3.626 -14.328 1.00 89.38 98 LYS A C 1
ATOM 730 O O . LYS A 1 98 ? 5.671 4.346 -13.363 1.00 89.38 98 LYS A O 1
ATOM 735 N N . LEU A 1 99 ? 5.062 2.664 -14.734 1.00 89.69 99 LEU A N 1
ATOM 736 C CA . LEU A 1 99 ? 3.815 2.351 -14.028 1.00 89.69 99 LEU A CA 1
ATOM 737 C C . LEU A 1 99 ? 4.080 1.864 -12.600 1.00 89.69 99 LEU A C 1
ATOM 739 O O . LEU A 1 99 ? 3.466 2.351 -11.662 1.00 89.69 99 LEU A O 1
ATOM 743 N N . LEU A 1 100 ? 5.039 0.953 -12.425 1.00 89.06 100 LEU A N 1
ATOM 744 C CA . LEU A 1 100 ? 5.406 0.439 -11.105 1.00 89.06 100 LEU A CA 1
ATOM 745 C C . LEU A 1 100 ? 5.973 1.543 -10.205 1.00 89.06 100 LEU A C 1
ATOM 747 O O . LEU A 1 100 ? 5.593 1.637 -9.043 1.00 89.06 100 LEU A O 1
ATOM 751 N N . ALA A 1 101 ? 6.819 2.419 -10.754 1.00 85.56 101 ALA A N 1
ATOM 752 C CA . ALA A 1 101 ? 7.352 3.559 -10.016 1.00 85.56 101 ALA A CA 1
ATOM 753 C C . ALA A 1 101 ? 6.256 4.548 -9.579 1.00 85.56 101 ALA A C 1
ATOM 755 O O . ALA A 1 101 ? 6.352 5.095 -8.484 1.00 85.56 101 ALA A O 1
ATOM 756 N N . ALA A 1 102 ? 5.213 4.755 -10.395 1.00 81.75 102 ALA A N 1
ATOM 757 C CA . ALA A 1 102 ? 4.076 5.610 -10.040 1.00 81.75 102 ALA A CA 1
ATOM 758 C C . ALA A 1 102 ? 3.283 5.068 -8.837 1.00 81.75 102 ALA A C 1
ATOM 760 O O . ALA A 1 102 ? 2.791 5.846 -8.027 1.00 81.75 102 ALA A O 1
ATOM 761 N N . GLU A 1 103 ? 3.233 3.744 -8.682 1.00 82.62 103 GLU A N 1
ATOM 762 C CA . GLU A 1 103 ? 2.607 3.061 -7.541 1.00 82.62 103 GLU A CA 1
ATOM 763 C C . GLU A 1 103 ? 3.563 2.878 -6.341 1.00 82.62 103 GLU A C 1
ATOM 765 O O . GLU A 1 103 ? 3.226 2.208 -5.361 1.00 82.62 103 GLU A O 1
ATOM 770 N N . GLY A 1 104 ? 4.781 3.435 -6.403 1.00 79.19 104 GLY A N 1
ATOM 771 C CA . GLY A 1 104 ? 5.798 3.277 -5.357 1.00 79.19 104 GLY A CA 1
ATOM 772 C C . GLY A 1 104 ? 6.366 1.856 -5.256 1.00 79.19 104 GLY A C 1
ATOM 773 O O . GLY A 1 104 ? 6.899 1.472 -4.214 1.00 79.19 104 GLY A O 1
ATOM 774 N N . ILE A 1 105 ? 6.242 1.055 -6.319 1.00 86.50 105 ILE A N 1
ATOM 775 C CA . ILE A 1 105 ? 6.759 -0.313 -6.380 1.00 86.50 105 ILE A CA 1
ATOM 776 C C . ILE A 1 105 ? 8.181 -0.274 -6.960 1.00 86.50 105 ILE A C 1
ATOM 778 O O . ILE A 1 105 ? 8.365 0.080 -8.133 1.00 86.50 105 ILE A O 1
ATOM 782 N N . PRO A 1 106 ? 9.203 -0.649 -6.176 1.00 84.56 106 PRO A N 1
ATOM 783 C CA . PRO A 1 106 ? 10.574 -0.633 -6.646 1.00 84.56 106 PRO A CA 1
ATOM 784 C C . PRO A 1 106 ? 10.790 -1.725 -7.698 1.00 84.56 106 PRO A C 1
ATOM 786 O O . PRO A 1 106 ? 10.343 -2.862 -7.551 1.00 84.56 106 PRO A O 1
ATOM 789 N N . SER A 1 107 ? 11.459 -1.377 -8.798 1.00 87.62 107 SER A N 1
ATOM 790 C CA . SER A 1 107 ? 11.743 -2.327 -9.875 1.00 87.62 107 SER A CA 1
ATOM 791 C C . SER A 1 107 ? 13.064 -2.032 -10.583 1.00 87.62 107 SER A C 1
ATOM 793 O O . SER A 1 107 ? 13.403 -0.877 -10.872 1.00 87.62 107 SER A O 1
ATOM 795 N N . ILE A 1 108 ? 13.790 -3.099 -10.925 1.00 88.38 108 ILE A N 1
ATOM 796 C CA . ILE A 1 108 ? 14.955 -3.054 -11.811 1.00 88.38 108 ILE A CA 1
ATOM 797 C C . ILE A 1 108 ? 14.670 -3.785 -13.121 1.00 88.38 108 ILE A C 1
ATOM 799 O O . ILE A 1 108 ? 13.870 -4.716 -13.181 1.00 88.38 108 ILE A O 1
ATOM 803 N N . ILE A 1 109 ? 15.338 -3.354 -14.190 1.00 89.19 109 ILE A N 1
ATOM 804 C CA . ILE A 1 109 ? 15.296 -4.051 -15.475 1.00 89.19 109 ILE A CA 1
ATOM 805 C C . ILE A 1 109 ? 16.454 -5.042 -15.471 1.00 89.19 109 ILE A C 1
ATOM 807 O O . ILE A 1 109 ? 17.606 -4.638 -15.610 1.00 89.19 109 ILE A O 1
ATOM 811 N N . GLY A 1 110 ? 16.144 -6.324 -15.292 1.00 84.25 110 GLY A N 1
ATOM 812 C CA . GLY A 1 110 ? 17.113 -7.396 -15.482 1.00 84.25 110 GLY A CA 1
ATOM 813 C C . GLY A 1 110 ? 17.358 -7.623 -16.972 1.00 84.25 110 GLY A C 1
ATOM 814 O O . GLY A 1 110 ? 16.414 -7.848 -17.729 1.00 84.25 110 GLY A O 1
ATOM 815 N N . GLY A 1 111 ? 18.617 -7.556 -17.400 1.00 74.94 111 GLY A N 1
ATOM 816 C CA . GLY A 1 111 ? 19.040 -8.165 -18.654 1.00 74.94 111 GLY A CA 1
ATOM 817 C C . GLY A 1 111 ? 19.458 -9.599 -18.360 1.00 74.94 111 GLY A C 1
ATOM 818 O O . GLY A 1 111 ? 20.309 -9.806 -17.500 1.00 74.94 111 GLY A O 1
ATOM 819 N N . GLU A 1 112 ? 18.882 -10.585 -19.048 1.00 63.12 112 GLU A N 1
ATOM 820 C CA . GLU A 1 112 ? 19.450 -11.936 -19.057 1.00 63.12 112 GLU A CA 1
ATOM 821 C C . GLU A 1 112 ? 20.783 -11.886 -19.820 1.00 63.12 112 GLU A C 1
ATOM 823 O O . GLU A 1 112 ? 20.858 -12.150 -21.017 1.00 63.12 112 GLU A O 1
ATOM 828 N N . GLY A 1 113 ? 21.846 -11.479 -19.126 1.00 53.06 113 GLY A N 1
ATOM 829 C CA . GLY A 1 113 ? 23.197 -11.895 -19.455 1.00 53.06 113 GLY A CA 1
ATOM 830 C C . GLY A 1 113 ? 23.340 -13.340 -19.003 1.00 53.06 113 GLY A C 1
ATOM 831 O O . GLY A 1 113 ? 23.012 -13.663 -17.864 1.00 53.06 113 GLY A O 1
ATOM 832 N N . ALA A 1 114 ? 23.760 -14.202 -19.922 1.00 44.66 114 ALA A N 1
ATOM 833 C CA . ALA A 1 114 ? 23.998 -15.612 -19.678 1.00 44.66 114 ALA A CA 1
ATOM 834 C C . ALA A 1 114 ? 24.675 -15.868 -18.322 1.00 44.66 114 ALA A C 1
ATOM 836 O O . ALA A 1 114 ? 25.663 -15.226 -17.961 1.00 44.66 114 ALA A O 1
ATOM 837 N N . SER A 1 115 ? 24.110 -16.849 -17.623 1.00 48.97 115 SER A N 1
ATOM 838 C CA . SER A 1 115 ? 24.737 -17.668 -16.593 1.00 48.97 115 SER A CA 1
ATOM 839 C C . SER A 1 115 ? 26.265 -17.719 -16.727 1.00 48.97 115 SER A C 1
ATOM 841 O O . SER A 1 115 ? 26.773 -18.069 -17.788 1.00 48.97 115 SER A O 1
ATOM 843 N N . SER A 1 116 ? 26.968 -17.389 -15.638 1.00 44.50 116 SER A N 1
ATOM 844 C CA . SER A 1 116 ? 28.306 -17.884 -15.268 1.00 44.50 116 SER A CA 1
ATOM 845 C C . SER A 1 116 ? 29.275 -18.212 -16.420 1.00 44.50 116 SER A C 1
ATOM 847 O O . SER A 1 116 ? 29.238 -19.304 -16.988 1.00 44.50 116 SER A O 1
ATOM 849 N N . ARG A 1 117 ? 30.236 -17.320 -16.695 1.00 44.16 117 ARG A N 1
ATOM 850 C CA . ARG A 1 117 ? 31.424 -17.671 -17.484 1.00 44.16 117 ARG A CA 1
ATOM 851 C C . ARG A 1 117 ? 32.382 -18.468 -16.589 1.00 44.16 117 ARG A C 1
ATOM 853 O O . ARG A 1 117 ? 33.157 -17.880 -15.843 1.00 44.16 117 ARG A O 1
ATOM 860 N N . THR A 1 118 ? 32.289 -19.793 -16.629 1.00 41.34 118 THR A N 1
ATOM 861 C CA . THR A 1 118 ? 33.375 -20.681 -16.199 1.00 41.34 118 THR A CA 1
ATOM 862 C C . THR A 1 118 ? 34.440 -20.654 -17.294 1.00 41.34 118 THR A C 1
ATOM 864 O O . THR A 1 118 ? 34.126 -20.920 -18.455 1.00 41.34 118 THR A O 1
ATOM 867 N N . GLY A 1 119 ? 35.666 -20.282 -16.938 1.00 40.59 119 GLY A N 1
ATOM 868 C CA . GLY A 1 119 ? 36.848 -20.287 -17.796 1.00 40.59 119 GLY A CA 1
ATOM 869 C C . GLY A 1 119 ? 38.088 -20.219 -16.930 1.00 40.59 119 GLY A C 1
ATOM 870 O O . GLY A 1 119 ? 38.105 -19.322 -16.060 1.00 40.59 119 GLY A O 1
#

=== Feature glossary ===
Key to the feature types in this record:

— What the protein is —

Primary structure: the covalent order of the twenty standard amino acids along the backbone. Two proteins with the same sequence will (almost always) fold to the same structure; two with 30% identity often share a fold but not the details.

Database cross-references. InterPro integrates a dozen domain/family signature databases into unified entries with residue-range hits. GO terms attach function/process/location labels with evidence codes. CATH codes position the fold in a four-level structural taxonomy. Organism is the NCBI-taxonomy species name.

— Where its atoms are —

The mmCIF block holds the 3D Cartesian coordinates of each backbone atom (N, Cα, C, O) in ångströms. mmCIF is the PDB's canonical archive format — a tagged-loop text representation of the atomic model.

Six rendered views show the 3D structure from the faces of a cube — i.e. along ±x, ±y, ±z. Rendering representation is drawn randomly per protein from cartoon (secondary-structure ribbons), sticks (backbone bonds), or molecular surface; coloring is either N→C rainbow (blue at the N-terminus through red at the C-terminus) or one color per chain.

— Local backbone conformati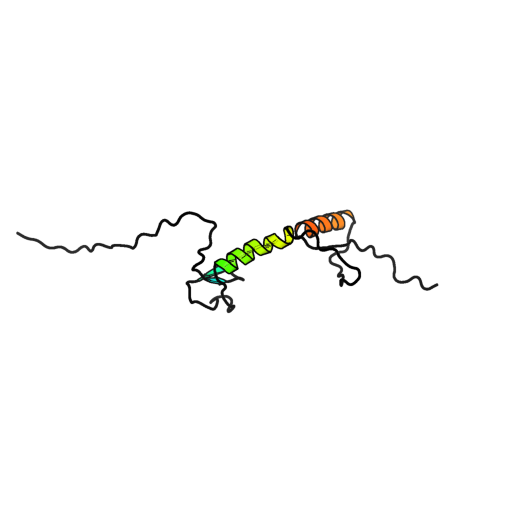on —

DSSP 8-state secondary structure assigns each residue one of H (α-helix), G (3₁₀-helix), I (π-helix), E (extended β-strand), B (isolated β-bridge), T (hydrogen-bonded turn), S (bend), or '-' (coil). The assignment is computed from backbone hydrogen-bond geometry via the Kabsch–Sander algorithm.

P-SEA three-state annotation labels each residue as helix, strand, or coil based purely on the geometry of the Cα trace. It serves as a fallback when the full backbone (and thus DSSP) is unavailable.

The φ/ψ torsion pair specifies the backbone conformation at each residue. φ rotates about the N–Cα bond, ψ about the Cα–C bond. Steric clashes forbid most of the (φ, ψ) plane — the allowed regions (α-helix basin, β-sheet basin, left-handed helix) are the Ramachandran-allowed regions.

— Global shape and packing —

The geometric summary reports three shape descriptors. Rg (radius of gyration) measures how spread out the Cα atoms are about their centre of mass; compact globular proteins have small Rg, elongated or unfolded ones large. Cα contacts (<8 Å, |i−j|>4) count long-range residue pairs in spatial proximity — high for tightly packed folds, near zero for rods or random coil. The bounding-box extents give the protein's footprint along x, y, z in Å.

Accessible surface area quantifies burial. A residue with SASA near zero is packed into the hydrophobic core; one with SASA >100 Å² sits on the surface. Computed here via the Shrake–Rupley numerical algorithm with a 1.4 Å probe.

Plot images: a contact map (which residues are close in 3D, as an N×N binary image), a Ramachandran scatter (backbone torsion angles, revealing secondary-structure composition at a glance), and — for AlphaFold structures — a PAE heatmap (pairwise prediction confidence).

— Structural neighborhood —

The Foldseek 3Di string encodes local tertiary geometry as a 20-letter alphabet — one character per residue — derived from the relative positions of nearby Cα atoms. Unlike the amino-acid sequence, 3Di is a direct function of the 3D structure, so two proteins with the same fold have similar 3Di strings even at low sequence identity.

Nearest PDB neighbors are the top structural matches found by Foldseek when searching this structure against the entire Protein Data Bank. Each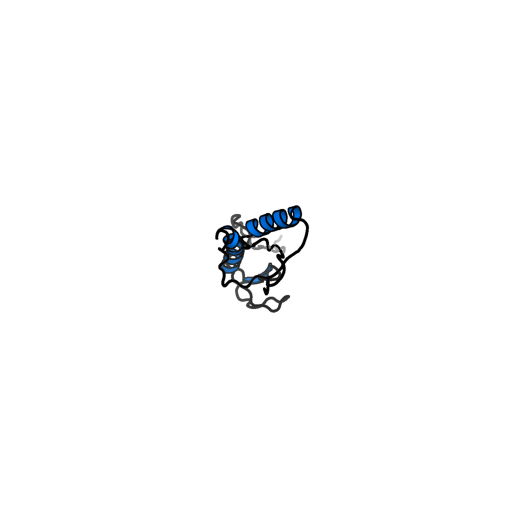 hit reports a TM-score (0 to 1; >0.5 almost always implies the same fold) and an E-value. These are *structural* homologs — they may share no detectable sequence similarity.

— Confidence and disorder —

For AlphaFold models, the B-factor field carries pLDDT — the model's own estimate of local accuracy on a 0–100 scale. Regions with pLDDT<50 should be treated as essentially unmodeled; they often correspond to intrinsically disordered segments.

B-factor (Debye–Waller factor) reflects atomic displacement in the crystal lattice. It is an experimental observable (units Å²), not a prediction; low values mean the atom is pinned down, high values mean it moves or is heterogeneous across the crystal.

Predicted aligned error is AlphaFold's pairwise confidence. Unlike pLDDT (per-residue), PAE is per-residue-pair and captures whether two parts of the structure are correctly placed relative to each other. Units are ångströms of expected positional error.